Protein AF-A0A1T4V548-F1 (afdb_monomer)

Organism: NCBI:txid1121868

Radius of gyration: 25.37 Å; Cα contacts (8 Å, |Δi|>4): 53; chains: 1; bounding box: 48×25×65 Å

Nearest PDB structures (foldseek):
  4owf-assembly1_G  TM=7.635E-01  e=1.008E+00  Homo sapiens
  7mnv-assembly1_B  TM=7.597E-01  e=1.156E+00  Homo sapiens
  9b12-assembly2_I  TM=7.464E-01  e=1.872E+00  Homo sapiens
  3b08-assembly3_H  TM=4.849E-01  e=1.632E+00  Mus musculus
  3b0a-assembly2_E  TM=4.830E-01  e=1.748E+00  Mus musculus

Structure (mmCIF, N/CA/C/O backbone):
data_AF-A0A1T4V548-F1
#
_entry.id   AF-A0A1T4V548-F1
#
loop_
_atom_site.group_PDB
_atom_site.id
_atom_site.type_symbol
_atom_site.label_atom_id
_atom_site.label_alt_id
_atom_site.label_comp_id
_atom_site.label_asym_id
_atom_site.label_entity_id
_atom_site.label_seq_id
_atom_site.pdbx_PDB_ins_code
_atom_site.Cartn_x
_atom_site.Cartn_y
_atom_site.Cartn_z
_atom_site.occupancy
_atom_site.B_iso_or_equiv
_atom_site.auth_seq_id
_atom_site.auth_comp_id
_atom_site.auth_asym_id
_atom_site.auth_atom_id
_atom_site.pdbx_PDB_model_num
ATOM 1 N N . MET A 1 1 ? 14.292 -19.155 -24.958 1.00 59.12 1 MET A N 1
AT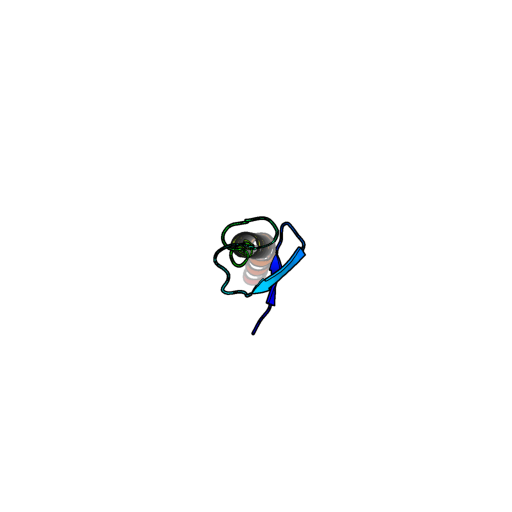OM 2 C CA . MET A 1 1 ? 14.874 -17.923 -24.364 1.00 59.12 1 MET A CA 1
ATOM 3 C C . MET A 1 1 ? 13.723 -16.935 -24.192 1.00 59.12 1 MET A C 1
ATOM 5 O O . MET A 1 1 ? 12.970 -16.831 -25.149 1.00 59.12 1 MET A O 1
ATOM 9 N N . PRO A 1 2 ? 13.503 -16.273 -23.041 1.00 72.06 2 PRO A N 1
ATOM 10 C CA . PRO A 1 2 ? 12.396 -15.322 -22.908 1.00 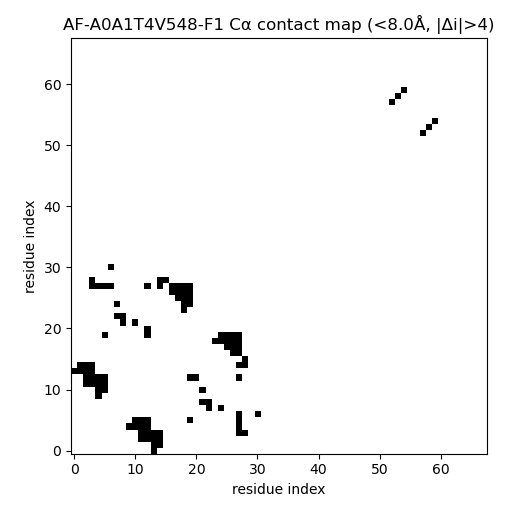72.06 2 PRO A CA 1
ATOM 11 C C . PRO A 1 2 ? 12.697 -14.024 -23.676 1.00 72.06 2 PRO A C 1
ATOM 13 O O . PRO A 1 2 ? 13.716 -13.375 -23.418 1.00 72.06 2 PRO A O 1
ATOM 16 N N . LEU A 1 3 ? 11.822 -13.667 -24.617 1.00 76.62 3 LEU A N 1
ATOM 17 C CA . LEU A 1 3 ? 11.834 -12.384 -25.322 1.00 76.62 3 LEU A CA 1
ATOM 18 C C . LEU A 1 3 ? 10.877 -11.427 -24.598 1.00 76.62 3 LEU A C 1
ATOM 20 O O . LEU A 1 3 ? 9.810 -11.837 -24.145 1.00 76.62 3 LEU A O 1
ATOM 24 N N . ILE A 1 4 ? 11.277 -10.168 -24.461 1.00 76.25 4 ILE A N 1
ATOM 25 C CA . ILE A 1 4 ? 10.460 -9.079 -23.920 1.00 76.25 4 ILE A CA 1
ATOM 26 C C . ILE A 1 4 ? 10.254 -8.026 -25.011 1.00 76.25 4 ILE A C 1
ATOM 28 O O . ILE A 1 4 ? 11.131 -7.831 -25.851 1.00 76.25 4 ILE A O 1
ATOM 32 N N . ALA A 1 5 ? 9.114 -7.340 -25.016 1.00 79.81 5 ALA A N 1
ATOM 33 C CA . ALA A 1 5 ? 8.916 -6.191 -25.894 1.00 79.81 5 ALA A CA 1
ATOM 34 C C . ALA A 1 5 ? 9.683 -4.978 -25.341 1.00 79.81 5 ALA A C 1
ATOM 36 O O . ALA A 1 5 ? 9.605 -4.682 -24.148 1.00 79.81 5 ALA A O 1
ATOM 37 N N . CYS A 1 6 ? 10.438 -4.286 -26.194 1.00 79.25 6 CYS A N 1
ATOM 38 C CA . CYS A 1 6 ? 11.056 -3.012 -25.832 1.00 79.25 6 CYS A CA 1
ATOM 39 C C . CYS A 1 6 ? 9.964 -1.940 -25.627 1.00 79.25 6 CYS A C 1
ATOM 41 O O . CYS A 1 6 ? 9.118 -1.803 -26.507 1.00 79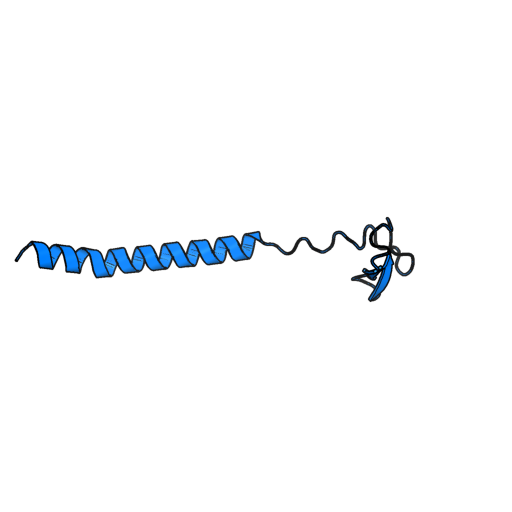.25 6 CYS A O 1
ATOM 43 N N . PRO A 1 7 ? 9.983 -1.140 -24.543 1.00 76.12 7 PRO A N 1
ATOM 44 C CA . PRO A 1 7 ? 8.943 -0.135 -24.281 1.00 76.12 7 PRO A CA 1
ATOM 45 C C . PRO A 1 7 ? 8.940 1.041 -25.272 1.00 76.12 7 PRO A C 1
ATOM 47 O O . PRO A 1 7 ? 7.965 1.778 -25.327 1.00 76.12 7 PRO A O 1
ATOM 50 N N . VAL A 1 8 ? 10.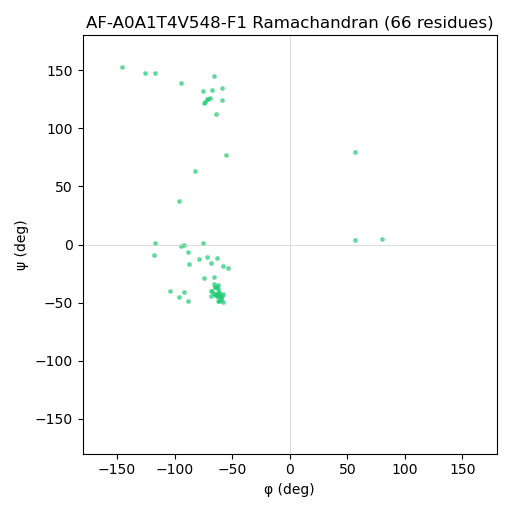024 1.231 -26.034 1.00 80.69 8 VAL A N 1
ATOM 51 C CA . VAL A 1 8 ? 10.181 2.363 -26.963 1.00 80.69 8 VAL A CA 1
ATOM 52 C C . VAL A 1 8 ? 9.785 1.990 -28.389 1.00 80.69 8 VAL A C 1
ATOM 54 O O . VAL A 1 8 ? 9.105 2.749 -29.066 1.00 80.69 8 VAL A O 1
ATOM 57 N N . CYS A 1 9 ? 10.240 0.830 -28.868 1.00 83.75 9 CYS A N 1
ATOM 58 C 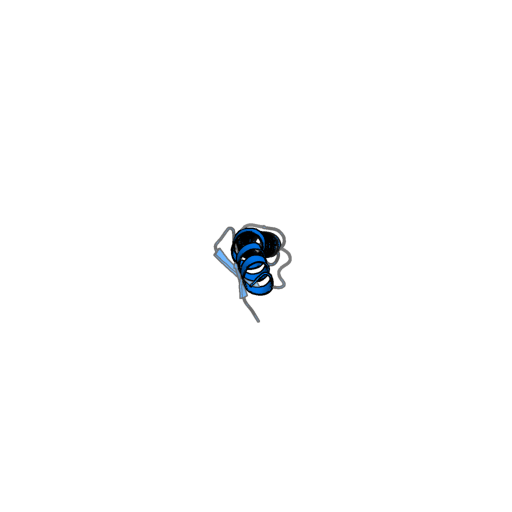CA . CYS A 1 9 ? 10.059 0.423 -30.264 1.00 83.75 9 CYS A CA 1
ATOM 59 C C . CYS A 1 9 ? 9.206 -0.836 -30.443 1.00 83.75 9 CYS A C 1
ATOM 61 O O . CYS A 1 9 ? 9.084 -1.315 -31.568 1.00 83.75 9 CYS A O 1
ATOM 63 N N . GLU A 1 10 ? 8.702 -1.416 -29.349 1.00 81.06 10 GLU A N 1
ATOM 64 C CA . GLU A 1 10 ? 7.841 -2.611 -29.300 1.00 81.06 10 GLU A CA 1
ATOM 65 C C . GLU A 1 10 ? 8.417 -3.875 -29.964 1.00 81.06 10 GLU A C 1
ATOM 67 O O . GLU A 1 10 ? 7.792 -4.936 -29.972 1.00 81.06 10 GLU A O 1
ATOM 72 N N . LYS A 1 11 ? 9.659 -3.821 -30.461 1.00 80.19 11 LYS A N 1
ATOM 73 C CA . LYS A 1 11 ? 10.364 -4.984 -30.997 1.00 80.19 11 LYS A CA 1
ATOM 74 C C . LYS A 1 11 ? 10.647 -5.986 -29.887 1.00 80.19 11 LYS A C 1
ATOM 76 O O . LYS A 1 11 ? 10.968 -5.618 -28.755 1.00 80.19 11 LYS A O 1
ATOM 81 N N . GLN A 1 12 ? 10.581 -7.265 -30.238 1.00 82.06 12 GLN A N 1
ATOM 82 C CA . GLN A 1 12 ? 10.937 -8.342 -29.327 1.00 82.06 12 GLN A CA 1
ATOM 83 C C . GLN A 1 12 ? 12.459 -8.421 -29.171 1.00 82.06 12 GLN A C 1
ATOM 85 O O . GLN A 1 12 ? 13.189 -8.604 -30.145 1.00 82.06 12 GLN A O 1
ATOM 90 N N . VAL A 1 13 ? 12.940 -8.286 -27.938 1.00 80.69 13 VAL A N 1
ATOM 91 C CA . VAL A 1 13 ? 14.361 -8.286 -27.581 1.00 80.69 13 VAL A CA 1
ATOM 92 C C . VAL A 1 13 ? 14.613 -9.339 -26.506 1.00 80.69 13 VAL A C 1
ATOM 94 O O . VAL A 1 13 ? 13.766 -9.614 -25.659 1.00 80.69 13 VAL A O 1
ATOM 97 N N . SER A 1 14 ? 15.796 -9.950 -26.520 1.00 76.19 14 SER A N 1
ATOM 98 C CA . SER A 1 14 ? 16.222 -10.838 -25.437 1.00 76.19 14 SER A CA 1
ATOM 99 C C . SER A 1 14 ? 16.245 -10.095 -24.099 1.00 76.19 14 SER A C 1
ATOM 101 O O . SER A 1 14 ? 16.823 -9.015 -23.997 1.00 76.19 14 SER A O 1
ATOM 103 N N . LYS A 1 15 ? 15.711 -10.716 -23.038 1.00 69.56 15 LYS A N 1
ATOM 104 C CA . LYS A 1 15 ? 15.748 -10.169 -21.667 1.00 69.56 15 LYS A CA 1
ATOM 105 C C . LYS A 1 15 ? 17.172 -9.898 -21.145 1.00 69.56 15 LYS A C 1
ATOM 107 O O . LYS A 1 15 ? 17.334 -9.172 -20.176 1.00 69.56 15 LYS A O 1
ATOM 112 N N . ARG A 1 16 ? 18.196 -10.506 -21.757 1.00 68.38 16 ARG A N 1
ATOM 113 C CA . ARG A 1 16 ? 19.616 -10.326 -21.395 1.00 68.38 16 ARG A CA 1
ATOM 114 C C . ARG A 1 16 ? 20.333 -9.256 -22.226 1.00 68.38 16 ARG A C 1
ATOM 116 O O . ARG A 1 16 ? 21.530 -9.068 -22.039 1.00 68.38 16 ARG A O 1
ATOM 123 N N . ALA A 1 17 ? 19.659 -8.621 -23.185 1.00 71.81 17 ALA A N 1
ATOM 124 C CA . ALA A 1 17 ? 20.291 -7.603 -24.013 1.00 71.81 17 ALA A CA 1
ATOM 125 C C . ALA A 1 17 ? 20.581 -6.350 -23.173 1.00 71.81 17 ALA A C 1
ATOM 127 O O . ALA A 1 17 ? 19.676 -5.805 -22.549 1.00 71.81 17 ALA A O 1
ATOM 128 N N . LEU A 1 18 ? 21.839 -5.900 -23.182 1.00 72.62 18 LEU A N 1
ATOM 129 C CA . LEU A 1 18 ? 22.280 -4.682 -22.488 1.00 72.62 18 LEU A CA 1
ATOM 130 C C . LEU A 1 18 ? 21.654 -3.414 -23.090 1.00 72.62 18 LEU A C 1
ATOM 132 O O . LEU A 1 18 ? 21.457 -2.427 -22.390 1.00 72.62 18 LEU A O 1
ATOM 136 N N . ALA A 1 19 ? 21.325 -3.455 -24.380 1.00 78.06 19 ALA A N 1
ATOM 137 C CA . ALA A 1 19 ? 20.645 -2.389 -25.097 1.00 78.06 19 ALA A CA 1
ATOM 138 C C . ALA A 1 19 ? 19.707 -2.976 -26.159 1.00 78.06 19 ALA A C 1
ATOM 140 O O . ALA A 1 19 ? 19.934 -4.081 -26.668 1.00 78.06 19 ALA A O 1
ATOM 141 N N . CYS A 1 20 ? 18.650 -2.243 -26.506 1.00 81.00 20 CYS A N 1
ATOM 142 C CA . CYS A 1 20 ? 17.768 -2.629 -27.601 1.00 81.00 20 CYS A CA 1
ATOM 143 C C . CYS A 1 20 ? 18.480 -2.453 -28.961 1.00 81.00 20 CYS A C 1
ATOM 145 O O . CYS A 1 20 ? 18.884 -1.336 -29.279 1.00 81.00 20 CYS A O 1
ATOM 147 N N . PRO A 1 21 ? 18.562 -3.486 -29.825 1.00 81.50 21 PRO A N 1
ATOM 148 C CA . PRO A 1 21 ? 19.180 -3.364 -31.152 1.00 81.50 21 PRO A CA 1
ATOM 149 C C . PRO A 1 21 ? 18.343 -2.540 -32.146 1.00 81.50 21 PRO A C 1
ATOM 151 O O . PRO A 1 21 ? 18.807 -2.242 -33.240 1.00 81.50 21 PRO A O 1
ATOM 154 N N . GLY A 1 22 ? 17.088 -2.221 -31.808 1.00 80.12 22 GLY A N 1
ATOM 155 C CA . GLY A 1 22 ? 16.190 -1.444 -32.661 1.00 80.12 22 GLY A CA 1
ATOM 156 C C . GLY A 1 22 ? 16.302 0.064 -32.451 1.00 80.12 22 GLY A C 1
ATOM 157 O O . GLY A 1 22 ? 16.390 0.798 -33.428 1.00 80.12 22 GLY A O 1
ATOM 158 N N . CYS A 1 23 ? 1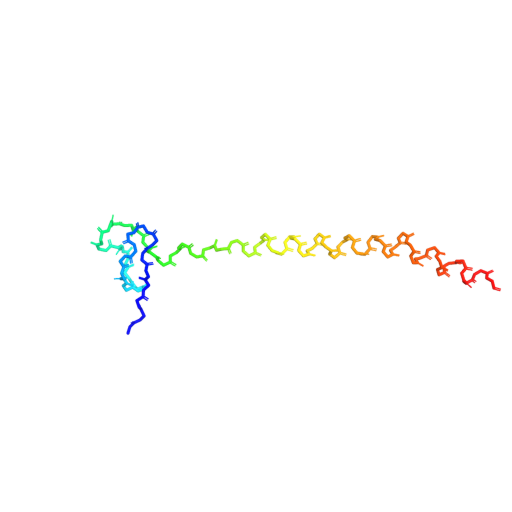6.270 0.514 -31.194 1.00 82.69 23 CYS A N 1
ATOM 159 C CA . CYS A 1 23 ? 16.246 1.936 -30.833 1.00 82.69 23 CYS A CA 1
ATOM 160 C C . CYS A 1 23 ? 17.456 2.406 -30.014 1.00 82.69 23 CYS A C 1
ATOM 162 O O . CYS A 1 23 ? 17.601 3.603 -29.807 1.00 82.69 23 CYS A O 1
ATOM 164 N N . GLY A 1 24 ? 18.313 1.497 -29.537 1.00 79.50 24 GLY A N 1
ATOM 165 C CA . GLY A 1 24 ? 19.470 1.846 -28.708 1.00 79.50 24 GLY A CA 1
ATOM 166 C C . GLY A 1 24 ? 19.164 2.093 -27.226 1.00 79.50 24 GLY A C 1
ATOM 167 O O . GLY A 1 24 ? 20.081 2.441 -26.491 1.00 79.50 24 GLY A O 1
ATOM 168 N N . GLU A 1 25 ? 17.920 1.888 -26.770 1.00 75.75 25 GLU A N 1
ATOM 169 C CA . GLU A 1 25 ? 17.541 2.101 -25.364 1.00 75.75 25 GLU A CA 1
ATOM 170 C C . GLU A 1 25 ? 18.377 1.207 -24.420 1.00 75.75 25 GLU A C 1
ATOM 172 O O . GLU A 1 25 ? 18.379 -0.022 -24.609 1.00 75.75 25 GLU A O 1
ATOM 177 N N . PRO A 1 26 ? 19.081 1.783 -23.424 1.00 68.69 26 PRO A N 1
ATOM 178 C CA . PRO A 1 26 ? 19.863 1.027 -22.456 1.00 68.69 26 PRO A CA 1
ATOM 179 C C . PRO A 1 26 ? 18.944 0.285 -21.475 1.00 68.69 26 PRO A C 1
ATOM 181 O O . PRO A 1 26 ? 18.108 0.876 -20.803 1.00 68.69 26 PRO A O 1
ATOM 184 N N . ASP A 1 27 ? 19.137 -1.031 -21.386 1.00 61.69 27 ASP A N 1
ATOM 185 C CA . ASP A 1 27 ? 18.427 -1.961 -20.501 1.00 61.69 27 ASP A CA 1
ATOM 186 C C . ASP A 1 27 ? 16.882 -1.976 -20.646 1.00 61.69 27 ASP A C 1
ATOM 188 O O . ASP A 1 27 ? 16.147 -1.461 -19.794 1.00 61.69 27 ASP A O 1
ATOM 192 N N . PRO A 1 28 ? 16.338 -2.667 -21.673 1.00 61.91 28 PRO A N 1
ATOM 193 C CA . PRO A 1 28 ? 14.890 -2.796 -21.873 1.00 61.91 28 PRO A CA 1
ATOM 194 C C . PRO A 1 28 ? 14.180 -3.546 -20.733 1.00 61.91 28 PRO A C 1
ATOM 196 O O . PRO A 1 28 ? 12.950 -3.565 -20.679 1.00 61.91 28 PRO A O 1
ATOM 199 N N . SER A 1 29 ? 14.924 -4.194 -19.829 1.00 61.00 29 SER A N 1
ATOM 200 C CA . SER A 1 29 ? 14.370 -5.018 -18.754 1.00 61.00 29 SER A CA 1
ATOM 201 C C . SER A 1 29 ? 14.035 -4.234 -17.481 1.00 61.00 29 SER A C 1
ATOM 203 O O . SER A 1 29 ? 13.264 -4.720 -16.647 1.00 61.00 29 SER A O 1
ATOM 205 N N . ARG A 1 30 ? 14.573 -3.016 -17.326 1.00 58.97 30 ARG A N 1
ATOM 206 C CA . ARG A 1 30 ? 14.505 -2.243 -16.075 1.00 58.97 30 ARG A CA 1
ATOM 207 C C . ARG A 1 30 ? 13.324 -1.283 -15.948 1.00 58.97 30 ARG A C 1
ATOM 209 O O . ARG A 1 30 ? 13.155 -0.678 -14.893 1.00 58.97 30 ARG A O 1
ATOM 216 N N . HIS A 1 31 ? 12.449 -1.196 -16.949 1.00 58.03 31 HIS A N 1
ATOM 217 C CA . HIS A 1 31 ? 11.297 -0.284 -16.906 1.00 58.03 31 HIS A CA 1
ATOM 218 C C . HIS A 1 31 ? 10.144 -0.766 -15.991 1.00 58.03 31 HIS A C 1
ATOM 220 O O . HIS A 1 31 ? 9.112 -0.105 -15.870 1.00 58.03 31 HIS A O 1
ATOM 226 N N . HIS A 1 32 ? 10.290 -1.912 -15.312 1.00 56.22 32 HIS A N 1
ATOM 227 C CA . HIS A 1 32 ? 9.258 -2.464 -14.428 1.00 56.22 32 HIS A CA 1
ATOM 228 C C . HIS A 1 32 ? 9.448 -2.122 -12.945 1.00 56.22 32 HIS A C 1
ATOM 230 O O . HIS A 1 32 ? 9.121 -2.922 -12.070 1.00 56.22 32 HIS A O 1
ATOM 236 N N . THR A 1 33 ? 9.907 -0.913 -12.625 1.00 61.41 33 THR A N 1
ATOM 237 C CA . THR A 1 33 ? 9.753 -0.378 -11.264 1.00 61.41 33 THR A CA 1
ATOM 238 C C . THR A 1 33 ? 8.351 0.211 -11.130 1.00 61.41 33 THR A C 1
ATOM 240 O O . THR A 1 33 ? 8.162 1.410 -10.974 1.00 61.41 33 THR A O 1
ATOM 243 N N . ARG A 1 34 ? 7.325 -0.639 -11.249 1.00 60.78 34 ARG A N 1
ATOM 244 C CA . ARG A 1 34 ? 5.948 -0.264 -10.914 1.00 60.78 34 ARG A CA 1
ATOM 245 C C . ARG A 1 34 ? 5.929 0.027 -9.415 1.00 60.78 34 ARG A C 1
ATOM 247 O O . ARG A 1 34 ? 6.149 -0.898 -8.640 1.00 60.78 34 ARG A O 1
ATOM 254 N N . ASN A 1 35 ? 5.720 1.287 -9.024 1.00 64.81 35 ASN A N 1
ATOM 255 C CA . ASN A 1 35 ? 5.753 1.801 -7.646 1.00 64.81 35 ASN A CA 1
ATOM 256 C C . ASN A 1 35 ? 4.797 1.051 -6.695 1.00 64.81 35 ASN A C 1
ATOM 258 O O . ASN A 1 35 ? 3.757 1.571 -6.291 1.00 64.81 35 ASN A O 1
ATOM 262 N N . THR A 1 36 ? 5.177 -0.151 -6.263 1.00 70.25 36 THR A N 1
ATOM 263 C CA . THR A 1 36 ? 4.490 -0.957 -5.237 1.00 70.25 36 THR A CA 1
ATOM 264 C C . THR A 1 36 ? 4.273 -0.181 -3.935 1.00 70.25 36 THR A C 1
ATOM 266 O O . THR A 1 36 ? 3.381 -0.503 -3.152 1.00 70.25 36 THR A O 1
ATOM 269 N N . TRP A 1 37 ? 5.045 0.887 -3.734 1.00 80.94 37 TRP A N 1
ATOM 270 C CA . TRP A 1 37 ? 4.934 1.809 -2.615 1.00 80.94 37 TRP A CA 1
ATOM 2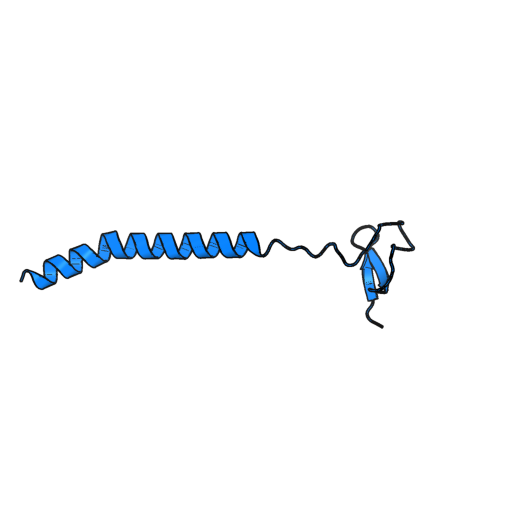71 C C . TRP A 1 37 ? 3.620 2.609 -2.590 1.00 80.94 37 TRP A C 1
ATOM 273 O O . TRP A 1 37 ? 3.042 2.767 -1.518 1.00 80.94 37 TRP A O 1
ATOM 283 N N . LEU A 1 38 ? 3.078 3.023 -3.746 1.00 83.94 38 LEU A N 1
ATOM 284 C CA . LEU A 1 38 ? 1.812 3.776 -3.804 1.00 83.94 38 LEU A CA 1
ATOM 285 C C . LEU A 1 38 ? 0.623 2.929 -3.335 1.00 83.94 38 LEU A C 1
ATOM 287 O O . LEU A 1 38 ? -0.204 3.393 -2.553 1.00 83.94 38 LEU A O 1
ATOM 291 N N . GLY A 1 39 ? 0.573 1.660 -3.751 1.00 85.56 39 GLY A N 1
ATOM 292 C CA . GLY A 1 39 ? -0.462 0.730 -3.293 1.00 85.56 39 GLY A CA 1
ATOM 293 C C . GLY A 1 39 ? -0.383 0.470 -1.788 1.00 85.56 39 GLY A C 1
ATOM 294 O O . GLY A 1 39 ? -1.409 0.380 -1.117 1.00 85.56 39 GLY A O 1
ATOM 295 N N . ARG A 1 40 ? 0.835 0.408 -1.234 1.00 90.62 40 ARG A N 1
ATOM 296 C CA . ARG A 1 40 ? 1.049 0.227 0.207 1.00 90.62 40 ARG A CA 1
ATOM 297 C C . ARG A 1 40 ? 0.588 1.449 1.009 1.00 90.62 40 ARG A C 1
ATOM 299 O O . ARG A 1 40 ? -0.048 1.269 2.043 1.00 90.62 40 ARG A O 1
ATOM 306 N N . LEU A 1 41 ? 0.841 2.666 0.522 1.00 93.88 41 LEU A N 1
ATOM 307 C CA . LEU A 1 41 ? 0.344 3.898 1.149 1.00 93.88 41 LEU A CA 1
ATOM 308 C C . LEU A 1 41 ? -1.183 3.995 1.116 1.00 93.88 41 LEU A C 1
ATOM 310 O O . LEU A 1 41 ? -1.789 4.341 2.127 1.00 93.88 41 LEU A O 1
ATOM 314 N N . PHE A 1 42 ? -1.804 3.642 -0.013 1.00 94.56 42 PHE A N 1
ATOM 315 C CA . PHE A 1 42 ? -3.262 3.623 -0.131 1.00 94.56 42 PHE A CA 1
ATOM 316 C C . PHE A 1 42 ? -3.895 2.688 0.904 1.00 94.56 42 PHE A C 1
ATOM 318 O O . PHE A 1 42 ? -4.776 3.098 1.655 1.00 94.56 42 PHE A O 1
ATOM 325 N N . TRP A 1 43 ? -3.395 1.453 1.008 1.00 94.56 43 TRP A N 1
ATOM 326 C CA . TRP A 1 43 ? -3.900 0.502 1.996 1.00 94.56 43 TRP A CA 1
ATOM 327 C C . TRP A 1 43 ? -3.693 0.981 3.434 1.00 94.56 43 TRP A C 1
ATOM 329 O O . TRP A 1 43 ? -4.613 0.863 4.238 1.00 94.56 43 TRP A O 1
ATOM 339 N N . LEU A 1 44 ? -2.535 1.566 3.762 1.00 96.44 44 LEU A N 1
ATOM 340 C CA . LEU A 1 44 ? -2.302 2.144 5.091 1.00 96.44 44 LEU A CA 1
ATOM 341 C C . LEU A 1 44 ? -3.324 3.238 5.427 1.00 96.44 44 LEU A C 1
ATOM 343 O O . LEU A 1 44 ? -3.885 3.22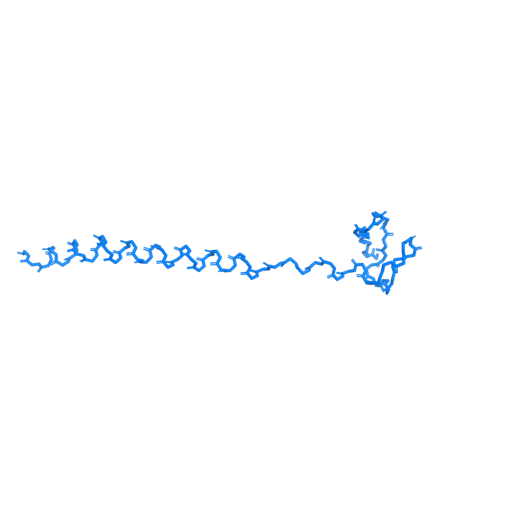3 6.521 1.00 96.44 44 LEU A O 1
ATOM 347 N N . ALA A 1 45 ? -3.612 4.140 4.487 1.00 96.69 45 ALA A N 1
ATOM 348 C CA . ALA A 1 45 ? -4.613 5.186 4.684 1.00 96.69 45 ALA A CA 1
ATOM 349 C C . ALA A 1 45 ? -6.017 4.603 4.926 1.00 96.69 45 ALA A C 1
ATOM 351 O O . ALA A 1 45 ? -6.726 5.068 5.818 1.00 96.69 45 ALA A O 1
ATOM 352 N N . VAL A 1 46 ? -6.393 3.549 4.192 1.00 97.12 46 VAL A N 1
ATOM 353 C CA . VAL A 1 46 ? -7.671 2.841 4.381 1.00 97.12 46 VAL A CA 1
ATOM 354 C C . VAL A 1 46 ? -7.766 2.231 5.784 1.00 97.12 46 VAL A C 1
ATOM 356 O O . VAL A 1 46 ? -8.760 2.452 6.474 1.00 97.12 46 VAL A O 1
ATOM 359 N N . TRP A 1 47 ? -6.732 1.521 6.246 1.00 97.12 47 TRP A N 1
ATOM 360 C CA . TRP A 1 47 ? -6.713 0.926 7.590 1.00 97.12 47 TRP A CA 1
ATOM 361 C C . TRP A 1 47 ? -6.817 1.976 8.701 1.00 97.12 47 TRP A C 1
ATOM 363 O O . TRP A 1 47 ? -7.585 1.795 9.647 1.00 97.12 47 TRP A O 1
ATOM 373 N N . VAL A 1 48 ? -6.093 3.091 8.570 1.00 97.50 48 VAL A N 1
ATOM 374 C CA . VAL A 1 48 ? -6.148 4.202 9.534 1.00 97.50 48 VAL A CA 1
ATOM 375 C C . VAL A 1 48 ? -7.542 4.831 9.574 1.00 97.50 48 VAL A C 1
ATOM 377 O O . VAL A 1 48 ? -8.078 5.048 10.660 1.00 97.50 48 VAL A O 1
ATOM 380 N N . ALA A 1 49 ? -8.161 5.075 8.416 1.00 96.62 49 ALA A N 1
ATOM 381 C CA . ALA A 1 49 ? -9.506 5.642 8.343 1.00 96.62 49 ALA A CA 1
ATOM 382 C C . ALA A 1 49 ? -10.557 4.724 8.990 1.00 96.62 49 ALA A C 1
ATOM 384 O O . ALA A 1 49 ? -11.396 5.195 9.758 1.00 96.62 49 ALA A O 1
ATOM 385 N N . ILE A 1 50 ? -10.484 3.412 8.738 1.00 96.19 50 ILE A N 1
ATOM 386 C CA . ILE A 1 50 ? -11.382 2.426 9.357 1.00 96.19 50 ILE A CA 1
ATOM 387 C C . ILE A 1 50 ? -11.202 2.418 10.878 1.00 96.19 50 ILE A C 1
ATOM 389 O O . ILE A 1 50 ? -12.187 2.521 11.606 1.00 96.19 50 ILE A O 1
ATOM 393 N N . GLY A 1 51 ? -9.959 2.348 11.366 1.00 95.94 51 GLY A N 1
ATOM 394 C CA . GLY A 1 51 ? -9.669 2.374 12.801 1.00 95.94 51 GLY A CA 1
ATOM 395 C C . GLY A 1 51 ? -10.199 3.637 13.484 1.00 95.94 51 GLY A C 1
ATOM 396 O O . GLY A 1 51 ? -10.820 3.548 14.542 1.00 95.94 51 GLY A O 1
ATOM 397 N N . ALA A 1 52 ? -10.039 4.801 12.848 1.00 95.31 52 ALA A N 1
ATOM 398 C CA . ALA A 1 52 ? -10.564 6.069 13.353 1.00 95.31 52 ALA A CA 1
ATOM 399 C C . ALA A 1 52 ? -12.101 6.087 13.415 1.00 95.31 52 ALA A C 1
ATOM 401 O O . ALA A 1 52 ? -12.672 6.520 14.416 1.00 95.31 52 ALA A O 1
ATOM 402 N N . LEU A 1 53 ? -12.784 5.579 12.382 1.00 94.69 53 LEU A N 1
ATOM 403 C CA . LEU A 1 53 ? -14.248 5.478 12.373 1.00 94.69 53 LEU A CA 1
ATOM 404 C C . LEU A 1 53 ? -14.760 4.551 13.477 1.00 94.69 53 LEU A C 1
ATOM 406 O O . LEU A 1 53 ? -15.699 4.909 14.190 1.00 94.69 53 LEU A O 1
ATOM 410 N N . VAL A 1 54 ? -14.127 3.389 13.650 1.00 94.56 54 VAL A N 1
ATOM 411 C CA . VAL A 1 54 ? -14.456 2.444 14.725 1.00 94.56 54 VAL A CA 1
ATOM 412 C C . VAL A 1 54 ? -14.242 3.097 16.089 1.00 94.56 54 VAL A C 1
ATOM 414 O O . VAL A 1 54 ? -15.127 3.029 16.937 1.00 94.56 54 VAL A O 1
ATOM 417 N N . TRP A 1 55 ? -13.129 3.803 16.293 1.00 93.06 55 TRP A N 1
ATOM 418 C CA . TRP A 1 55 ? -12.862 4.498 17.551 1.00 93.06 55 TRP A CA 1
ATOM 419 C C . TRP A 1 55 ? -13.932 5.546 17.877 1.00 93.06 55 TRP A C 1
ATOM 421 O O . TRP A 1 55 ? -14.455 5.583 18.984 1.00 93.06 55 TRP A O 1
ATOM 431 N N . VAL A 1 56 ? -14.313 6.374 16.904 1.00 94.12 56 VAL A N 1
ATOM 432 C CA . VAL A 1 56 ? -15.277 7.466 17.122 1.00 94.12 56 VAL A CA 1
ATOM 433 C C . VAL A 1 56 ? -16.717 6.964 17.267 1.00 94.12 56 VAL A C 1
ATOM 435 O O . VAL A 1 56 ? -17.518 7.622 17.923 1.00 94.12 56 VAL A O 1
ATOM 438 N N . LYS A 1 57 ? -17.082 5.833 16.654 1.00 90.06 57 LYS A N 1
ATOM 439 C CA . LYS A 1 57 ? -18.476 5.349 16.629 1.00 90.06 57 LYS A CA 1
ATOM 440 C C . LYS A 1 57 ? -18.748 4.186 17.573 1.00 90.06 57 LYS A C 1
ATOM 442 O O . LYS A 1 57 ? -19.809 4.146 18.184 1.00 90.06 57 LYS A O 1
ATOM 447 N N . VAL A 1 58 ? -17.820 3.241 17.677 1.00 87.62 58 VAL A N 1
ATOM 448 C CA . VAL A 1 58 ? -18.029 1.973 18.389 1.00 87.62 58 VAL A CA 1
ATOM 449 C C . VAL A 1 58 ? -17.599 2.083 19.849 1.00 87.62 58 VAL A C 1
ATOM 451 O O . VAL A 1 58 ? -18.317 1.616 20.724 1.00 87.62 58 VAL A O 1
ATOM 454 N N . VAL A 1 59 ? -16.479 2.752 20.141 1.00 87.19 59 VAL A N 1
ATOM 455 C CA . VAL A 1 59 ? -16.005 2.939 21.526 1.00 87.19 59 VAL A CA 1
ATOM 456 C C . VAL A 1 59 ? -17.016 3.680 22.410 1.00 87.19 59 VAL A C 1
ATOM 458 O O . VAL A 1 59 ? -17.284 3.167 23.496 1.00 87.19 59 VAL A O 1
ATOM 461 N N . PRO A 1 60 ? -17.621 4.821 22.008 1.00 83.75 60 PRO A N 1
ATOM 462 C CA . PRO A 1 60 ? -18.620 5.465 22.862 1.00 83.75 60 PRO A CA 1
ATOM 463 C C . PRO A 1 60 ? -19.845 4.572 23.091 1.00 83.75 60 PRO A C 1
ATOM 465 O O . PRO A 1 60 ? -20.310 4.469 24.217 1.00 83.75 60 PRO A O 1
ATOM 468 N N . LEU A 1 61 ? -20.286 3.835 22.068 1.00 84.94 61 LEU A N 1
ATOM 469 C CA . LEU A 1 61 ? -21.439 2.937 22.163 1.00 84.94 61 LEU A CA 1
ATOM 470 C C . LEU A 1 61 ? -21.194 1.768 23.132 1.00 84.94 61 LEU A C 1
ATOM 472 O O . LEU A 1 61 ? -22.088 1.3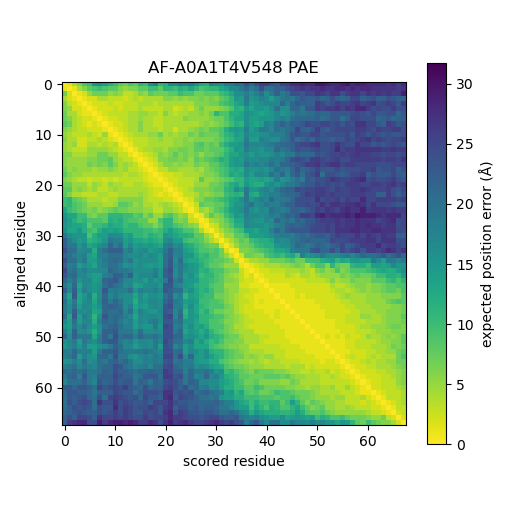70 23.872 1.00 84.94 61 LEU A O 1
ATOM 476 N N . ILE A 1 62 ? -19.965 1.248 23.166 1.00 83.50 62 ILE A N 1
ATOM 477 C CA . ILE A 1 62 ? -19.546 0.240 24.146 1.00 83.50 62 ILE A CA 1
ATOM 478 C C . ILE A 1 62 ? -19.489 0.845 25.556 1.00 83.50 62 ILE A C 1
ATOM 480 O O . ILE A 1 62 ? -19.964 0.228 26.506 1.00 83.50 62 ILE A O 1
ATOM 484 N N . MET A 1 63 ? -18.928 2.048 25.705 1.00 80.69 63 MET A N 1
ATOM 485 C CA . MET A 1 63 ? -18.839 2.731 27.002 1.00 80.69 63 MET A CA 1
ATOM 486 C C . MET A 1 63 ? -20.214 3.047 27.598 1.00 80.69 63 MET A C 1
ATOM 488 O O . MET A 1 63 ? -20.371 2.980 28.817 1.00 80.69 63 MET A O 1
ATOM 492 N N . ASP A 1 64 ? -21.197 3.365 26.757 1.00 82.06 64 ASP A N 1
ATOM 493 C CA . ASP A 1 64 ? -22.585 3.564 27.176 1.00 82.06 64 ASP A CA 1
ATOM 494 C C . ASP A 1 64 ? -23.226 2.243 27.623 1.00 82.06 64 ASP A C 1
ATOM 496 O O . ASP A 1 64 ? -23.893 2.204 28.653 1.00 82.06 64 ASP A O 1
ATOM 500 N N . PHE A 1 65 ? -22.952 1.140 26.918 1.00 83.50 65 PHE A N 1
ATOM 501 C CA . PHE A 1 65 ? -23.462 -0.187 27.275 1.00 83.50 65 PHE A CA 1
ATOM 502 C C . PHE A 1 65 ? -22.905 -0.712 28.608 1.00 83.50 65 PHE A C 1
ATOM 504 O O . PHE A 1 65 ? -23.611 -1.390 29.342 1.00 83.50 65 PHE A O 1
ATOM 511 N N . PHE A 1 66 ? -21.652 -0.391 28.948 1.00 81.06 66 PHE A N 1
ATOM 512 C CA . PHE A 1 66 ? -21.040 -0.796 30.223 1.00 81.06 66 PHE A CA 1
ATOM 513 C C . PHE A 1 66 ? -21.459 0.060 31.428 1.00 81.06 66 PHE A C 1
ATOM 515 O O . PHE A 1 66 ? -21.153 -0.307 32.562 1.00 81.06 66 PHE A O 1
ATOM 522 N N . LYS A 1 67 ? -22.108 1.210 31.210 1.00 72.00 67 LYS A N 1
ATOM 523 C CA . LYS A 1 67 ? -22.600 2.090 32.287 1.00 72.00 67 LYS A CA 1
ATOM 524 C C . LYS A 1 67 ? -24.014 1.754 32.767 1.00 72.00 67 LYS A C 1
ATOM 526 O O . LYS A 1 67 ? -24.468 2.385 33.723 1.00 72.00 67 LYS A O 1
ATOM 531 N N . GLN A 1 68 ? -24.692 0.822 32.105 1.00 58.81 68 GLN A N 1
ATOM 532 C CA . GLN A 1 68 ? -26.042 0.362 32.422 1.00 58.81 68 GLN A CA 1
ATOM 533 C C . GLN A 1 68 ? -26.000 -0.967 33.177 1.00 58.81 68 GLN A C 1
ATOM 535 O O . GLN A 1 68 ? -26.877 -1.150 34.050 1.00 58.81 68 GLN A O 1
#

Secondary structure (DSSP, 8-state):
--EEE-TTT--EEETT-SB-TTT--B-TTTT----HHHHHHHHHHHHHHHHHHHHHHHHHHHHHHTT-

Sequence (68 aa):
MPLIACPVCEKQVSKRALACPGCGEPDPSRHHTRNTWLGRLFWLAVWVAIGALVWVKVVPLIMDFFKQ

pLDDT: mean 80.19, std 11.81, range [56.22, 97.5]

Solvent-accessible surface area (backbone atoms only — not comparable to full-atom values): 4201 Å² total; per-residue (Å²): 131,71,65,39,61,29,91,85,73,62,48,78,37,57,64,82,41,69,43,38,94,86,79,60,49,74,39,59,69,68,81,73,75,70,67,66,62,59,60,51,51,52,51,52,52,51,53,52,52,52,53,51,51,46,53,72,57,48,48,57,56,51,56,57,62,74,73,111

Mean predicted aligned error: 12.97 Å

Foldseek 3Di:
DDWDQQPPPRDTDDQPDQADPPPRHGRSNPPPPPPPVVVVVVVVVVVVVVVVVCCVPVVVVVVVVVVD